Protein 2SAK (pdb70)

Secondary structure (DSSP, 8-state):
--SPPSS-EEEEEEEEE-TT--EEEEEEEEEEE--TT-EE-HHHHHHHHHHHHTTSTTTT-EEEEE-TT--EEEEEEETTTTEEEEEEE---SS-EEPP--TTT-SS-EEEEEEEEEEE--

Sequence (121 aa):
SYFEPTGPYLMVNVTGVDSKGNELLSPHYVEFPIKPGTTLTKEKIEYYVEWALDATAYKEFRVVELDPSAKIEVTYYDKNKKKEETKSFPITEKGFVVPDLSEHIKNPGFNLITKVVIEKK

Radius of gyration: 15.16 Å; Cα contacts (8 Å, |Δi|>4): 241; chains: 1; bounding box: 44×32×34 Å

Organism: Staphylococcus phage S phi-C (NCBI:txid10721)

B-factor: mean 19.94, std 10.47, range [5.24, 66.15]

CATH classification: 3.10.20.130

Solvent-accessible surface area: 7876 Å² total; per-residue (Å²): 148,201,155,138,37,128,22,26,37,0,16,0,33,0,21,0,6,36,105,176,52,79,104,64,26,70,82,42,120,29,68,13,115,15,139,38,48,34,54,2,30,89,136,94,2,46,133,42,0,71,135,0,2,75,80,18,90,48,121,124,36,95,22,67,96,21,56,134,87,13,89,0,75,0,63,16,113,9,113,142,125,142,137,129,46,71,83,53,32,62,33,53,151,184,16,23,93,3,42,76,18,70,128,67,54,160,22,2,13,0,46,0,114,13,111,0,28,2,76,160,170

GO terms:
  GO:0044542 symbiont-mediated activation of host plasminogen (P, EXP)
  GO:0141203 symbiont-mediated suppression of host complement activation by activation of host proteases (P, EXP)

Nearest PDB structures (foldseek):
  2sak-assembly1_A-2  TM=1.008E+00  e=4.283E-26  Staphylococcus aureus
  1c76-assembly1_A-2  TM=9.963E-01  e=3.284E-23  Staphylococcus aureus
  1c77-assembly1_A  TM=9.887E-01  e=1.317E-22  Staphylococcus aureus
  1bui-assembly1_C  TM=9.447E-01  e=4.853E-19  Staphylococcus phage 42D.m
  1ssn-assembly1_A  TM=6.979E-01  e=1.255E-16  Staphylococcus aureus

Foldseek 3Di:
DPDDDQAEWEWEFEFEAAPVRHTPRHGQTDIGDDDFFDFAALVNVLVVVLVSCCVDPCNQKDFPDWDQVWWWKWWFQAPVVRHIDMDTHHHHHRGDGHHDPVVGPGYIYTYTHTYIHIDHD

Structure (mmCIF, N/CA/C/O backbone):
data_2SAK
#
_entry.id   2SAK
#
_cell.length_a   60.600
_cell.length_b   43.730
_cell.length_c   54.270
_cell.angle_alpha   90.00
_cell.angle_beta   115.63
_cell.angle_gamma   90.00
#
_symmetry.space_group_name_H-M   'C 1 2 1'
#
loop_
_entity.id
_entity.type
_entity.pdbx_description
1 polymer STAPHYLOKINASE
2 non-polymer 2-AMINO-2-HYDROXYMETHYL-PROPANE-1,3-DIOL
3 water water
#
loop_
_atom_site.group_PDB
_atom_site.id
_atom_site.type_symbol
_atom_site.label_atom_id
_atom_site.label_alt_id
_atom_site.label_comp_id
_atom_site.label_asym_id
_atom_site.label_entity_id
_atom_site.label_seq_id
_atom_site.pdbx_PDB_ins_code
_atom_site.Cartn_x
_atom_site.Cartn_y
_atom_site.Cartn_z
_atom_site.occupancy
_atom_site.B_iso_or_equiv
_atom_site.auth_seq_id
_atom_site.auth_comp_id
_atom_site.auth_asym_id
_atom_site.auth_atom_id
_atom_site.pdbx_PDB_model_num
ATOM 1 N N . SER A 1 1 ? -13.723 -5.062 14.756 1.00 24.18 16 SER A N 1
ATOM 2 C CA . SER A 1 1 ? -14.948 -5.501 14.011 1.00 24.83 16 SER A CA 1
ATOM 3 C C . SER A 1 1 ? -14.568 -6.265 12.759 1.00 23.07 16 SER A C 1
ATOM 4 O O . SER A 1 1 ? -13.523 -6.017 12.153 1.00 27.50 16 SER A O 1
ATOM 7 N N . TYR A 1 2 ? -15.411 -7.221 12.398 1.00 19.58 17 TYR A N 1
ATOM 8 C CA . TYR A 1 2 ? -15.206 -8.030 11.208 1.00 15.01 17 TYR A CA 1
ATOM 9 C C . TYR A 1 2 ? -15.856 -7.317 10.018 1.00 12.45 17 TYR A C 1
ATOM 10 O O . TYR A 1 2 ? -15.448 -7.507 8.877 1.00 12.44 17 TYR A O 1
ATOM 19 N N . PHE A 1 3 ? -16.858 -6.487 10.282 1.00 11.96 18 PHE A N 1
ATOM 20 C CA . PHE A 1 3 ? -17.538 -5.804 9.192 1.00 14.08 18 PHE A CA 1
ATOM 21 C C . PHE A 1 3 ? -17.102 -4.360 9.016 1.00 19.22 18 PHE A C 1
ATOM 22 O O . PHE A 1 3 ? -16.397 -3.803 9.855 1.00 17.77 18 PHE A O 1
ATOM 30 N N . GLU A 1 4 ? -17.553 -3.766 7.913 1.00 20.68 19 GLU A N 1
ATOM 31 C CA . GLU A 1 4 ? -17.285 -2.371 7.584 1.00 24.46 19 GLU A CA 1
ATOM 32 C C . GLU A 1 4 ? -17.767 -1.528 8.777 1.00 23.30 19 GLU A C 1
ATOM 33 O O . GLU A 1 4 ? -18.856 -1.774 9.319 1.00 22.79 19 GLU A O 1
ATOM 39 N N . PRO A 1 5 ? -16.939 -0.567 9.243 1.00 24.69 20 PRO A N 1
ATOM 40 C CA . PRO A 1 5 ? -17.328 0.285 10.379 1.00 23.84 20 PRO A CA 1
ATOM 41 C C . PRO A 1 5 ? -18.611 1.078 10.084 1.00 22.61 20 PRO A C 1
ATOM 42 O O . PRO A 1 5 ? -18.876 1.484 8.941 1.00 21.05 20 PRO A O 1
ATOM 46 N N . THR A 1 6 ? -19.430 1.259 11.112 1.00 22.89 21 THR A N 1
ATOM 47 C CA . THR A 1 6 ? -20.700 1.954 10.933 1.00 24.48 21 THR A CA 1
ATOM 48 C C . THR A 1 6 ? -20.679 3.467 11.106 1.00 23.02 21 THR A C 1
ATOM 49 O O . THR A 1 6 ? -21.661 4.133 10.762 1.00 24.37 21 THR A O 1
ATOM 53 N N . GLY A 1 7 ? -19.577 4.007 11.622 1.00 18.44 22 GLY A N 1
ATOM 54 C CA . GLY A 1 7 ? -19.493 5.444 11.826 1.00 15.12 22 GLY A CA 1
ATOM 55 C C . GLY A 1 7 ? -18.144 5.993 11.424 1.00 14.02 22 GLY A C 1
ATOM 56 O O . GLY A 1 7 ? -17.326 5.257 10.871 1.00 14.08 22 GLY A O 1
ATOM 57 N N . PRO A 1 8 ? -17.881 7.288 11.664 1.00 12.85 23 PRO A N 1
ATOM 58 C CA . PRO A 1 8 ? -16.591 7.891 11.305 1.00 9.68 23 PRO A CA 1
ATOM 59 C C . PRO A 1 8 ? -15.472 7.176 12.075 1.00 11.36 23 PRO A C 1
ATOM 60 O O . PRO A 1 8 ? -15.689 6.701 13.192 1.00 11.27 23 PRO A O 1
ATOM 64 N N . TYR A 1 9 ? -14.293 7.098 11.470 1.00 9.67 24 TYR A N 1
ATOM 65 C CA . TYR A 1 9 ? -13.156 6.459 12.114 1.00 11.36 24 TYR A CA 1
ATOM 66 C C . TYR A 1 9 ? -11.859 7.091 11.656 1.00 11.43 24 TYR A C 1
ATOM 67 O O . TYR A 1 9 ? -11.780 7.708 10.581 1.00 11.19 24 TYR A O 1
ATOM 76 N N . LEU A 1 10 ? -10.859 6.9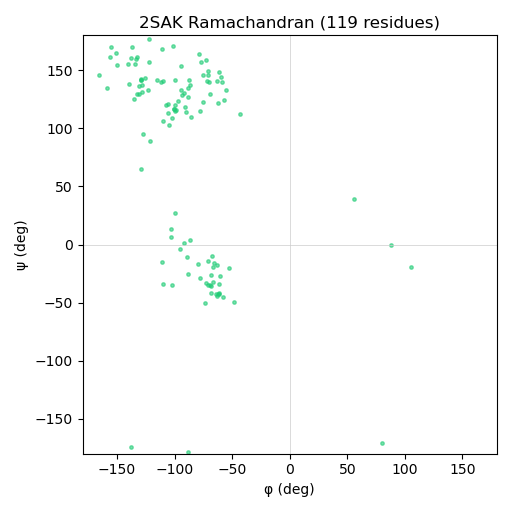89 12.519 1.00 12.14 25 LEU A N 1
ATOM 77 C CA . LEU A 1 10 ? -9.534 7.487 12.219 1.00 12.65 25 LEU A CA 1
ATOM 78 C C . LEU A 1 10 ? -8.759 6.265 11.723 1.00 13.26 25 LEU A C 1
ATOM 79 O O . LEU A 1 10 ? -8.715 5.226 12.388 1.00 14.50 25 LEU A O 1
ATOM 84 N N . MET A 1 11 ? -8.216 6.372 10.522 1.00 12.42 26 MET A N 1
ATOM 85 C CA . MET A 1 11 ? -7.457 5.292 9.919 1.00 15.64 26 MET A CA 1
ATOM 86 C C . MET A 1 11 ? -5.987 5.705 9.998 1.00 15.14 26 MET A C 1
ATOM 87 O O . MET A 1 11 ? -5.575 6.689 9.379 1.00 16.29 26 MET A O 1
ATOM 92 N N . VAL A 1 12 ? -5.212 4.972 10.800 1.00 14.71 27 VAL A N 1
ATOM 93 C CA . VAL A 1 12 ? -3.792 5.263 10.989 1.00 13.73 27 VAL A CA 1
ATOM 94 C C . VAL A 1 12 ? -2.957 4.307 10.140 1.00 14.28 27 VAL A C 1
ATOM 95 O O . VAL A 1 12 ? -3.011 3.103 10.336 1.00 14.10 27 VAL A O 1
ATOM 99 N N . ASN A 1 13 ? -2.226 4.860 9.175 1.00 13.63 28 ASN A N 1
ATOM 100 C CA . ASN A 1 13 ? -1.359 4.092 8.268 1.00 18.31 28 ASN A CA 1
ATOM 101 C C . ASN A 1 13 ? 0.049 4.662 8.461 1.00 16.21 28 ASN A C 1
ATOM 102 O O . ASN A 1 13 ? 0.460 5.583 7.754 1.00 14.86 28 ASN A O 1
ATOM 107 N N . VAL A 1 14 ? 0.785 4.092 9.411 1.00 15.02 29 VAL A N 1
ATOM 108 C CA . VAL A 1 14 ? 2.111 4.593 9.741 1.00 13.87 29 VAL A CA 1
ATOM 109 C C . VAL A 1 14 ? 3.321 3.726 9.364 1.00 12.97 29 VAL A C 1
ATOM 110 O O . VAL A 1 14 ? 3.295 2.509 9.489 1.00 13.38 29 VAL A O 1
ATOM 114 N N . THR A 1 15 ? 4.378 4.388 8.907 1.00 11.26 30 THR A N 1
ATOM 115 C CA . THR A 1 15 ? 5.640 3.737 8.577 1.00 10.69 30 THR A CA 1
ATOM 116 C C . THR A 1 15 ? 6.603 4.154 9.685 1.00 11.90 30 THR A C 1
ATOM 117 O O . THR A 1 15 ? 6.810 5.342 9.902 1.00 13.61 30 THR A O 1
ATOM 121 N N . GLY A 1 16 ? 7.143 3.191 10.422 1.00 12.48 31 GLY A N 1
ATOM 122 C CA . GLY A 1 16 ? 8.069 3.524 11.488 1.00 10.57 31 GLY A CA 1
ATOM 123 C C . GLY A 1 16 ? 9.505 3.460 10.999 1.00 11.99 31 GLY A C 1
ATOM 124 O O . GLY A 1 16 ? 9.900 2.506 10.320 1.00 11.73 31 GLY A O 1
ATOM 125 N N . VAL A 1 17 ? 10.288 4.487 11.309 1.00 9.49 32 VAL A N 1
ATOM 126 C CA . VAL A 1 17 ? 11.685 4.518 10.901 1.00 10.15 32 VAL A CA 1
ATOM 127 C C . VAL A 1 17 ? 12.535 4.930 12.100 1.00 9.65 32 VAL A C 1
ATOM 128 O O . VAL A 1 17 ? 12.016 5.489 13.066 1.00 10.50 32 VAL A O 1
ATOM 132 N N . ASP A 1 18 ? 13.826 4.616 12.054 1.00 9.56 33 ASP A N 1
ATOM 133 C CA . ASP A 1 18 ? 14.728 5.027 13.123 1.00 9.86 33 ASP A CA 1
ATOM 134 C C . ASP A 1 18 ? 15.262 6.433 12.767 1.00 14.42 33 ASP A C 1
ATOM 135 O O . ASP A 1 18 ? 14.904 6.985 11.718 1.00 14.39 33 ASP A O 1
ATOM 140 N N . SER A 1 19 ? 16.138 7.000 13.597 1.00 15.34 34 SER A N 1
ATOM 141 C CA . SER A 1 19 ? 16.655 8.344 13.351 1.00 18.18 34 SER A CA 1
ATOM 142 C C . SER A 1 19 ? 17.557 8.513 12.134 1.00 19.16 34 SER A C 1
ATOM 143 O O . SER A 1 19 ? 17.911 9.638 11.778 1.00 21.10 34 SER A O 1
ATOM 146 N N . LYS A 1 20 ? 17.954 7.399 11.521 1.00 20.93 35 LYS A N 1
ATOM 147 C CA . LYS A 1 20 ? 18.780 7.420 10.312 1.00 22.12 35 LYS A CA 1
ATOM 148 C C . LYS A 1 20 ? 17.936 7.118 9.058 1.00 22.20 35 LYS A C 1
ATOM 149 O O . LYS A 1 20 ? 18.474 6.926 7.970 1.00 23.55 35 LYS A O 1
ATOM 155 N N . GLY A 1 21 ? 16.618 7.017 9.230 1.00 19.48 36 GLY A N 1
ATOM 156 C CA . GLY A 1 21 ? 15.735 6.764 8.100 1.00 18.16 36 GLY A CA 1
ATOM 157 C C . GLY A 1 21 ? 15.464 5.324 7.705 1.00 18.43 36 GLY A C 1
ATOM 158 O O . GLY A 1 21 ? 14.756 5.089 6.724 1.00 18.72 36 GLY A O 1
ATOM 159 N N . ASN A 1 22 ? 16.063 4.365 8.409 1.00 17.75 37 ASN A N 1
ATOM 160 C CA . ASN A 1 22 ? 15.842 2.946 8.114 1.00 16.76 37 ASN A CA 1
ATOM 161 C C . ASN A 1 22 ? 14.408 2.554 8.490 1.00 15.80 37 ASN A C 1
ATOM 162 O O . ASN A 1 22 ? 13.948 2.839 9.594 1.00 11.70 37 ASN A O 1
ATOM 167 N N . GLU A 1 23 ? 13.706 1.905 7.564 1.00 14.50 38 GLU A N 1
ATOM 168 C CA . GLU A 1 23 ? 12.346 1.481 7.810 1.00 13.75 38 GLU A CA 1
ATOM 169 C C . GLU A 1 23 ? 12.365 0.270 8.730 1.00 13.57 38 GLU A C 1
ATOM 170 O O . GLU A 1 23 ? 12.995 -0.739 8.422 1.00 18.43 38 GLU A O 1
ATOM 176 N N . LEU A 1 24 ? 11.690 0.385 9.868 1.00 10.28 39 LEU A N 1
ATOM 177 C CA . LEU A 1 24 ? 11.617 -0.689 10.853 1.00 10.10 39 LEU A CA 1
ATOM 178 C C . LEU A 1 24 ? 10.282 -1.401 10.756 1.00 10.85 39 LEU A C 1
ATOM 179 O O . LEU A 1 24 ? 10.182 -2.610 10.933 1.00 8.52 39 LEU A O 1
ATOM 184 N N . LEU A 1 25 ? 9.254 -0.621 10.452 1.00 12.00 40 LEU A N 1
ATOM 185 C CA . LEU A 1 25 ? 7.895 -1.121 10.392 1.00 14.09 40 LEU A CA 1
ATOM 186 C C . LEU A 1 25 ? 7.160 -0.614 9.149 1.00 14.31 40 LEU A C 1
ATOM 187 O O . LEU A 1 25 ? 7.069 0.595 8.922 1.00 13.54 40 LEU A O 1
ATOM 192 N N . SER A 1 26 ? 6.628 -1.544 8.366 1.00 16.89 41 SER A N 1
ATOM 193 C CA . SER A 1 26 ? 5.888 -1.212 7.143 1.00 21.74 41 SER A CA 1
ATOM 194 C C . SER A 1 26 ? 4.538 -0.618 7.476 1.00 21.82 41 SER A C 1
ATOM 195 O O . SER A 1 26 ? 4.002 -0.875 8.565 1.00 18.82 41 SER A O 1
ATOM 198 N N . PRO A 1 27 ? 3.940 0.130 6.513 1.00 24.08 42 PRO A N 1
ATOM 199 C CA . PRO A 1 27 ? 2.636 0.752 6.704 1.00 25.11 42 PRO A CA 1
ATOM 200 C C . PRO A 1 27 ? 1.718 -0.242 7.369 1.00 27.07 42 PRO A C 1
ATOM 201 O O . PRO A 1 27 ? 1.458 -1.347 6.866 1.00 27.89 42 PRO A O 1
ATOM 205 N N . HIS A 1 28 ? 1.396 0.107 8.599 1.00 28.99 43 HIS A N 1
ATOM 206 C CA . HIS A 1 28 ? 0.551 -0.684 9.451 1.00 33.57 43 HIS A CA 1
ATOM 207 C C . HIS A 1 28 ? -0.830 -0.003 9.552 1.00 34.86 43 HIS A C 1
ATOM 208 O O . HIS A 1 28 ? -0.926 1.143 10.028 1.00 36.06 43 HIS A O 1
ATOM 215 N N . TYR A 1 29 ? -1.872 -0.737 9.137 1.00 32.64 44 TYR A N 1
ATOM 216 C CA . TYR A 1 29 ? -3.270 -0.282 9.113 1.00 32.61 44 TYR A CA 1
ATOM 217 C C . TYR A 1 29 ? -4.107 -0.570 10.368 1.00 29.83 44 TYR A C 1
ATOM 218 O O . TYR A 1 29 ? -4.416 -1.730 10.664 1.00 28.57 44 TYR A O 1
ATOM 227 N N . VAL A 1 30 ? -4.583 0.498 11.014 1.00 24.56 45 VAL A N 1
ATOM 228 C CA . VAL A 1 30 ? -5.401 0.397 12.225 1.00 20.63 45 VAL A CA 1
ATOM 229 C C . VAL A 1 30 ? -6.543 1.429 12.199 1.00 19.35 45 VAL A C 1
ATOM 230 O O . VAL A 1 30 ? -6.344 2.584 11.821 1.00 17.49 45 VAL A O 1
ATOM 234 N N . GLU A 1 31 ? -7.731 1.006 12.613 1.00 16.98 46 GLU A N 1
ATOM 235 C CA . GLU A 1 31 ? -8.892 1.887 12.660 1.00 15.67 46 GLU A CA 1
ATOM 236 C C . GLU A 1 31 ? -9.323 2.175 14.077 1.00 14.56 46 GLU A C 1
ATOM 237 O O . GLU A 1 31 ? -9.360 1.274 14.921 1.00 16.29 46 GLU A O 1
ATOM 243 N N . PHE A 1 32 ? -9.701 3.425 14.332 1.00 13.09 47 PHE A N 1
ATOM 244 C CA . PHE A 1 32 ? -10.180 3.827 15.656 1.00 11.47 47 PHE A CA 1
ATOM 245 C C . PHE A 1 32 ? -11.459 4.625 15.442 1.00 13.91 47 PHE A C 1
ATOM 246 O O . PHE A 1 32 ? -11.489 5.558 14.638 1.00 13.24 47 PHE A O 1
ATOM 254 N N . PRO A 1 33 ? -12.531 4.279 16.148 1.00 12.99 48 PRO A N 1
ATOM 255 C CA . PRO A 1 33 ? -13.764 5.055 15.944 1.00 14.00 48 PRO A CA 1
ATOM 256 C C . PRO A 1 33 ? -13.659 6.458 16.548 1.00 14.90 48 PRO A C 1
ATOM 257 O O . PRO A 1 33 ? -13.020 6.659 17.582 1.00 17.09 48 PRO A O 1
ATOM 261 N N . ILE A 1 34 ? -14.192 7.449 15.848 1.00 12.01 49 ILE A N 1
ATOM 262 C CA . ILE A 1 34 ? -14.182 8.809 16.369 1.00 12.51 49 ILE A CA 1
ATOM 263 C C . ILE A 1 34 ? -15.578 9.388 16.198 1.00 14.42 49 ILE A C 1
ATOM 264 O O . ILE A 1 34 ? -16.399 8.857 15.452 1.00 13.41 49 ILE A O 1
ATOM 269 N N . LYS A 1 35 ? -15.872 10.445 16.930 1.00 14.68 50 LYS A N 1
ATOM 270 C CA . LYS A 1 35 ? -17.187 11.025 16.825 1.00 16.61 50 LYS A CA 1
ATOM 271 C C . LYS A 1 35 ? -17.097 12.503 16.492 1.00 14.63 50 LYS A C 1
ATOM 272 O O . LYS A 1 35 ? -16.139 13.181 16.869 1.00 13.05 50 LYS A O 1
ATOM 278 N N . PRO A 1 36 ? -18.042 12.991 15.668 1.00 14.78 51 PRO A N 1
ATOM 279 C CA . PRO A 1 36 ? -18.059 14.404 15.286 1.00 11.77 51 PRO A CA 1
ATOM 280 C C . PRO A 1 36 ? -18.172 15.176 16.575 1.00 10.41 51 PRO A C 1
ATOM 281 O O . PRO A 1 36 ? -18.853 14.726 17.497 1.00 10.03 51 PRO A O 1
ATOM 285 N N . GLY A 1 37 ? -17.449 16.290 16.676 1.00 10.01 52 GLY A N 1
ATOM 286 C CA . GLY A 1 37 ? -17.518 17.083 17.892 1.00 12.66 52 GLY A CA 1
ATOM 287 C C . GLY A 1 37 ? -16.283 16.943 18.756 1.00 13.70 52 GLY A C 1
ATOM 288 O O . GLY A 1 37 ? -16.036 17.772 19.634 1.00 14.20 52 GLY A O 1
ATOM 289 N N . THR A 1 38 ? -15.527 15.874 18.533 1.00 13.58 53 THR A N 1
ATOM 290 C CA . THR A 1 38 ? -14.290 15.643 19.272 1.00 14.42 53 THR A CA 1
ATOM 291 C C . THR A 1 38 ? -13.226 16.582 18.715 1.00 13.96 53 THR A C 1
ATOM 292 O O . THR A 1 38 ? -13.215 16.874 17.518 1.00 12.99 53 THR A O 1
ATOM 296 N N . THR A 1 39 ? -12.335 17.0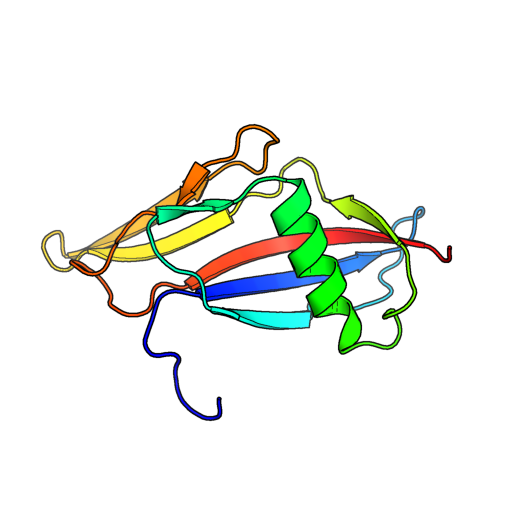55 19.580 1.00 11.71 54 THR A N 1
ATOM 297 C CA . THR A 1 39 ? -11.237 17.903 19.136 1.00 11.44 54 THR A CA 1
ATOM 298 C C . THR A 1 39 ? -10.023 17.001 19.025 1.00 11.51 54 THR A C 1
ATOM 299 O O . THR A 1 39 ? -9.686 16.315 19.987 1.00 12.73 54 THR A O 1
ATOM 303 N N . LEU A 1 40 ? -9.454 16.893 17.830 1.00 10.01 55 LEU A N 1
ATOM 304 C CA . LEU A 1 40 ? -8.245 16.087 17.663 1.00 12.33 55 LEU A CA 1
ATOM 305 C C . LEU A 1 40 ? -7.041 17.020 17.663 1.00 11.42 55 LEU A C 1
ATOM 306 O O . LEU A 1 40 ? -6.938 17.885 16.808 1.00 10.99 55 LEU A O 1
ATOM 311 N N . THR A 1 41 ? -6.170 16.876 18.665 1.00 11.69 56 THR A N 1
ATOM 312 C CA . THR A 1 41 ? -4.959 17.700 18.774 1.00 9.96 56 THR A CA 1
ATOM 313 C C . THR A 1 41 ? -3.726 16.823 18.528 1.00 10.69 56 THR A C 1
ATOM 314 O O . THR A 1 41 ? -3.823 15.596 18.548 1.00 9.16 56 THR A O 1
ATOM 318 N N . LYS A 1 42 ? -2.571 17.465 18.353 1.00 8.61 57 LYS A N 1
ATOM 319 C CA . LYS A 1 42 ? -1.286 16.799 18.125 1.00 9.82 57 LYS A CA 1
ATOM 320 C C . LYS A 1 42 ? -1.012 15.665 19.138 1.00 11.39 57 LYS A C 1
ATOM 321 O O . LYS A 1 42 ? -0.663 14.554 18.745 1.00 12.87 57 LYS A O 1
ATOM 327 N N . GLU A 1 43 ? -1.179 15.942 20.432 1.00 12.76 58 GLU A N 1
ATOM 328 C CA . GLU A 1 43 ? -0.966 14.936 21.482 1.00 12.88 58 GLU A CA 1
ATOM 329 C C . GLU A 1 43 ? -1.938 13.752 21.361 1.00 11.52 58 GLU A C 1
ATOM 330 O O . GLU A 1 43 ? -1.530 12.607 21.523 1.00 9.88 58 GLU A O 1
ATOM 336 N N . LYS A 1 44 ? -3.215 14.018 21.083 1.00 10.95 59 LYS A N 1
ATOM 337 C CA . LYS A 1 44 ? -4.190 12.933 20.904 1.00 10.84 59 LYS A CA 1
ATOM 338 C C . LYS A 1 44 ? -3.757 12.058 19.719 1.00 10.07 59 LYS A C 1
ATOM 339 O O . LYS A 1 44 ? -3.848 10.838 19.777 1.00 9.49 59 LYS A O 1
ATOM 345 N N . ILE A 1 45 ? -3.312 12.693 18.634 1.00 10.70 60 ILE A N 1
ATOM 346 C CA . ILE A 1 45 ? -2.863 11.965 17.451 1.00 12.57 60 ILE A CA 1
ATOM 347 C C . ILE A 1 45 ? -1.640 11.096 17.778 1.00 13.01 60 ILE A C 1
ATOM 348 O O . ILE A 1 45 ? -1.588 9.930 17.406 1.00 12.30 60 ILE A O 1
ATOM 353 N N . GLU A 1 46 ? -0.679 11.649 18.511 1.00 13.30 61 GLU A N 1
ATOM 354 C CA . GLU A 1 46 ? 0.506 10.883 18.899 1.00 13.96 61 GLU A CA 1
ATOM 355 C C . GLU A 1 46 ? 0.097 9.689 19.753 1.00 12.79 61 GLU A C 1
ATOM 356 O O . GLU A 1 46 ? 0.692 8.611 19.682 1.00 13.55 61 GLU A O 1
ATOM 362 N N . TYR A 1 47 ? -0.945 9.874 20.543 1.00 10.92 62 TYR A N 1
ATOM 363 C CA . TYR A 1 47 ? -1.444 8.812 21.382 1.00 14.26 62 TYR A CA 1
ATOM 364 C C . TYR A 1 47 ? -2.073 7.720 20.498 1.00 14.64 62 TYR A C 1
ATOM 365 O O . TYR A 1 47 ? -1.994 6.535 20.808 1.00 12.30 62 TYR A O 1
ATOM 374 N N . TYR A 1 48 ? -2.709 8.111 19.397 1.00 12.11 63 TYR A N 1
ATOM 375 C CA . TYR A 1 48 ? -3.296 7.120 18.510 1.00 10.42 63 TYR A CA 1
ATOM 376 C C . TYR A 1 48 ? -2.188 6.365 17.783 1.00 9.57 63 TYR A C 1
ATOM 377 O O . TYR A 1 48 ? -2.336 5.175 17.494 1.00 8.77 63 TYR A O 1
ATOM 386 N N . VAL A 1 49 ? -1.084 7.029 17.451 1.00 10.43 64 VAL A N 1
ATOM 387 C CA . VAL A 1 49 ? -0.040 6.276 16.779 1.00 12.96 64 VAL A CA 1
ATOM 388 C C . VAL A 1 49 ? 0.668 5.319 17.741 1.00 12.90 64 VAL A C 1
ATOM 389 O O . VAL A 1 49 ? 1.039 4.230 17.335 1.00 11.34 64 VAL A O 1
ATOM 393 N N . GLU A 1 50 ? 0.798 5.684 19.020 1.00 12.41 65 GLU A N 1
ATOM 394 C CA . GLU A 1 50 ? 1.392 4.767 20.003 1.00 12.64 65 GLU A CA 1
ATOM 395 C C . GLU A 1 50 ? 0.495 3.533 20.150 1.00 12.44 65 GLU A C 1
ATOM 396 O O . GLU A 1 50 ? 0.975 2.405 20.240 1.00 12.26 65 GLU A O 1
ATOM 402 N N . TRP A 1 51 ? -0.811 3.778 20.200 1.00 10.22 66 TRP A N 1
ATOM 403 C CA . TRP A 1 51 ? -1.852 2.749 20.319 1.00 14.18 66 TRP A CA 1
ATOM 404 C C . TRP A 1 51 ? -1.691 1.805 19.121 1.00 11.82 66 TRP A C 1
ATOM 405 O O . TRP A 1 51 ? -1.735 0.585 19.263 1.00 13.15 66 TRP A O 1
ATOM 416 N N . ALA A 1 52 ? -1.511 2.383 17.940 1.00 9.16 67 ALA A N 1
ATOM 417 C CA . ALA A 1 52 ? -1.350 1.609 16.718 1.00 11.36 67 ALA A CA 1
ATOM 418 C C . ALA A 1 52 ? -0.120 0.711 16.786 1.00 11.82 67 ALA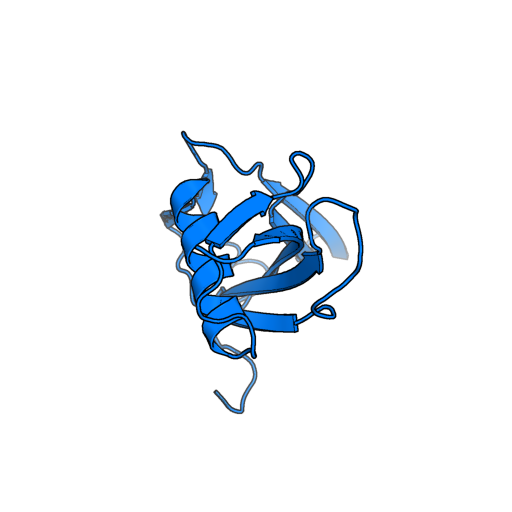 A C 1
ATOM 419 O O . ALA A 1 52 ? -0.180 -0.448 16.402 1.00 14.09 67 ALA A O 1
ATOM 421 N N . LEU A 1 53 ? 0.977 1.233 17.324 1.00 10.51 68 LEU A N 1
ATOM 422 C CA . LEU A 1 53 ? 2.230 0.473 17.421 1.00 10.45 68 LEU A CA 1
ATOM 423 C C . LEU A 1 53 ? 2.185 -0.650 18.440 1.00 10.95 68 LEU A C 1
ATOM 424 O O . LEU A 1 53 ? 3.062 -1.498 18.452 1.00 11.39 68 LEU A O 1
ATOM 429 N N . ASP A 1 54 ? 1.178 -0.637 19.310 1.00 11.49 69 ASP A N 1
ATOM 430 C CA . ASP A 1 54 ? 1.007 -1.676 20.312 1.00 12.57 69 ASP A CA 1
ATOM 431 C C . ASP A 1 54 ? 0.677 -3.016 19.693 1.00 13.74 69 ASP A C 1
ATOM 432 O O . ASP A 1 54 ? 0.826 -4.050 20.335 1.00 17.72 69 ASP A O 1
ATOM 437 N N . ALA A 1 55 ? 0.212 -2.997 18.449 1.00 15.05 70 ALA A N 1
ATOM 438 C CA . ALA A 1 55 ? -0.104 -4.230 17.740 1.00 15.43 70 ALA A CA 1
ATOM 439 C C . ALA A 1 55 ? 1.155 -4.767 17.040 1.00 15.54 70 ALA A C 1
ATOM 440 O O . ALA A 1 55 ? 1.086 -5.774 16.338 1.00 17.29 70 ALA A O 1
ATOM 442 N N . THR A 1 56 ? 2.298 -4.104 17.255 1.00 13.11 71 THR A N 1
ATOM 443 C CA . THR A 1 56 ? 3.557 -4.474 16.610 1.00 10.46 71 THR A CA 1
ATOM 444 C C . THR A 1 56 ? 4.688 -4.795 17.581 1.00 12.41 71 THR A C 1
ATOM 445 O O . THR A 1 56 ? 4.565 -4.607 18.801 1.00 10.94 71 THR A O 1
ATOM 449 N N . ALA A 1 57 ? 5.817 -5.201 17.007 1.00 11.74 72 ALA A N 1
ATOM 450 C CA . ALA A 1 57 ? 7.012 -5.533 17.770 1.00 14.54 72 ALA A CA 1
ATOM 451 C C . ALA A 1 57 ? 7.576 -4.291 18.451 1.00 14.66 72 ALA A C 1
ATOM 452 O O . ALA A 1 57 ? 8.361 -4.397 19.391 1.00 13.34 72 ALA A O 1
ATOM 454 N N . TYR A 1 58 ? 7.120 -3.123 17.998 1.00 11.30 73 TYR A N 1
ATOM 455 C CA . TYR A 1 58 ? 7.600 -1.831 18.498 1.00 10.23 73 TYR A CA 1
ATOM 456 C C . TYR A 1 58 ? 6.695 -1.169 19.511 1.00 9.68 73 TYR A C 1
ATOM 457 O O . TYR A 1 58 ? 6.736 0.056 19.702 1.00 10.51 73 TYR A O 1
ATOM 466 N N . LYS A 1 59 ? 5.941 -2.003 20.212 1.00 9.22 74 LYS A N 1
ATOM 467 C CA . LYS A 1 59 ? 5.008 -1.547 21.215 1.00 9.75 74 LYS A CA 1
ATOM 468 C C . LYS A 1 59 ? 5.642 -0.779 22.361 1.00 9.92 74 LYS A C 1
ATOM 469 O O . LYS A 1 59 ? 4.993 0.056 22.910 1.00 8.60 74 LYS A O 1
ATOM 475 N N . GLU A 1 60 ? 6.908 -1.006 22.707 1.00 5.97 75 GLU A N 1
ATOM 476 C CA . GLU A 1 60 ? 7.507 -0.247 23.818 1.00 8.63 75 GLU A CA 1
ATOM 477 C C . GLU A 1 60 ? 8.298 0.988 23.400 1.00 9.47 75 GLU A C 1
ATOM 478 O O . GLU A 1 60 ? 8.766 1.761 24.247 1.00 10.92 75 GLU A O 1
ATOM 484 N N . PHE A 1 61 ? 8.419 1.194 22.096 1.00 10.71 76 PHE A N 1
ATOM 485 C CA . PHE A 1 61 ? 9.176 2.311 21.571 1.00 9.59 76 PHE A CA 1
ATOM 486 C C . PHE A 1 61 ? 8.509 3.659 21.782 1.00 11.83 76 PHE A C 1
ATOM 487 O O . PHE A 1 61 ? 7.290 3.767 21.820 1.00 14.33 76 PHE A O 1
ATOM 495 N N . ARG A 1 62 ? 9.343 4.679 21.922 1.00 12.70 77 ARG A N 1
ATOM 496 C CA . ARG A 1 62 ? 8.909 6.057 22.119 1.00 16.52 77 ARG A CA 1
ATOM 497 C C . ARG A 1 62 ? 8.689 6.659 20.735 1.00 13.49 77 ARG A C 1
ATOM 498 O O . ARG A 1 62 ? 9.459 6.366 19.830 1.00 12.75 77 ARG A O 1
ATOM 506 N N . VAL A 1 63 ? 7.610 7.416 20.530 1.00 14.00 78 VAL A N 1
ATOM 507 C CA . VAL A 1 63 ? 7.469 8.061 19.226 1.00 16.47 78 VAL A CA 1
ATOM 508 C C . VAL A 1 63 ? 8.159 9.413 19.369 1.00 15.19 78 VAL A C 1
ATOM 509 O O . VAL A 1 63 ? 7.787 10.245 20.205 1.00 15.46 78 VAL A O 1
ATOM 513 N N . VAL A 1 64 ? 9.249 9.557 18.629 1.00 13.62 79 VAL A N 1
ATOM 514 C CA . VAL A 1 64 ? 10.079 10.754 18.662 1.00 15.32 79 VAL A CA 1
ATOM 515 C C . VAL A 1 64 ? 9.439 11.939 17.959 1.00 16.06 79 VAL A C 1
ATOM 516 O O . VAL A 1 64 ? 9.339 13.019 18.539 1.00 14.63 79 VAL A O 1
ATOM 520 N N . GLU A 1 65 ? 8.973 11.727 16.727 1.00 15.78 80 GLU A N 1
ATOM 521 C CA . GLU A 1 65 ? 8.349 12.799 15.966 1.00 15.27 80 GLU A CA 1
ATOM 522 C C . GLU A 1 65 ? 7.600 12.284 14.761 1.00 15.81 80 GLU A C 1
ATOM 523 O O . GLU A 1 65 ? 7.961 11.268 14.177 1.00 13.08 80 GLU A O 1
ATOM 529 N N . LEU A 1 66 ? 6.505 12.961 14.445 1.00 17.19 81 LEU A N 1
ATOM 530 C CA . LEU A 1 66 ? 5.711 12.649 13.272 1.00 16.35 81 LEU A CA 1
ATOM 531 C C . LEU A 1 66 ? 6.220 13.582 12.195 1.00 14.56 81 LEU A C 1
ATOM 532 O O . LEU A 1 66 ? 6.751 14.654 12.500 1.00 14.16 81 LEU A O 1
ATOM 537 N N . ASP A 1 67 ? 6.080 13.167 10.943 1.00 13.09 82 ASP A N 1
ATOM 538 C CA . ASP A 1 67 ? 6.488 13.987 9.815 1.00 14.15 82 ASP A CA 1
ATOM 539 C C . ASP A 1 67 ? 5.690 15.282 10.002 1.00 14.70 82 ASP A C 1
ATOM 540 O O . ASP A 1 67 ? 4.468 15.248 10.108 1.00 14.40 82 ASP A O 1
ATOM 545 N N . PRO A 1 68 ? 6.370 16.440 10.061 1.00 16.92 83 PRO A N 1
ATOM 546 C CA . PRO A 1 68 ? 5.666 17.713 10.257 1.00 17.61 83 PRO A CA 1
ATOM 547 C C . PRO A 1 68 ? 4.693 18.128 9.150 1.00 17.81 83 PRO A C 1
ATOM 548 O O . PRO A 1 68 ? 3.817 18.968 9.380 1.00 21.07 83 PRO A O 1
ATOM 552 N N . SER A 1 69 ? 4.823 17.534 7.969 1.00 17.34 84 SER A N 1
ATOM 553 C CA . SER A 1 69 ? 3.922 17.851 6.864 1.00 18.23 84 SER A CA 1
ATOM 554 C C . SER A 1 69 ? 2.708 16.911 6.824 1.00 16.43 84 SER A C 1
ATOM 555 O O . SER A 1 69 ? 1.846 17.043 5.956 1.00 17.25 84 SER A O 1
ATOM 558 N N . ALA A 1 70 ? 2.630 15.988 7.782 1.00 12.83 85 ALA A N 1
ATOM 559 C CA . ALA A 1 70 ? 1.509 15.046 7.866 1.00 12.52 85 ALA A CA 1
ATOM 560 C C . ALA A 1 70 ? 0.198 15.803 8.118 1.00 12.20 85 ALA A C 1
ATOM 561 O O . ALA A 1 70 ? 0.186 16.782 8.862 1.00 11.15 85 ALA A O 1
ATOM 563 N N . LYS A 1 71 ? -0.894 15.374 7.483 1.00 10.73 86 LYS A N 1
ATOM 564 C CA . LYS A 1 71 ? -2.206 16.013 7.700 1.00 11.00 86 LYS A CA 1
ATOM 565 C C . LYS A 1 71 ? -3.236 14.917 7.809 1.00 8.76 86 LYS A C 1
ATOM 566 O O . LYS A 1 71 ? -2.948 13.774 7.490 1.00 11.28 86 LYS A O 1
ATOM 572 N N . ILE A 1 72 ? -4.384 15.229 8.392 1.00 8.51 87 ILE A N 1
ATOM 573 C CA . ILE A 1 72 ? -5.481 14.258 8.485 1.00 11.40 87 ILE A CA 1
ATOM 574 C C . ILE A 1 72 ? -6.323 14.569 7.242 1.00 13.69 87 ILE A C 1
ATOM 575 O O . ILE A 1 72 ? -6.658 15.716 6.998 1.00 16.08 87 ILE A O 1
ATOM 580 N N . GLU A 1 73 ? -6.637 13.566 6.437 1.00 13.66 88 GLU A N 1
ATOM 581 C CA . GLU A 1 73 ? -7.416 13.824 5.246 1.00 12.28 88 GLU A CA 1
ATOM 582 C C . GLU A 1 73 ? -8.612 12.912 5.107 1.00 12.2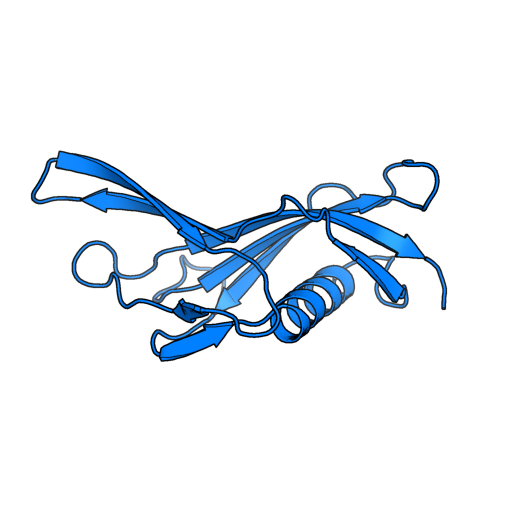2 88 GLU A C 1
ATOM 583 O O . GLU A 1 73 ? -8.540 11.729 5.425 1.00 11.38 88 GLU A O 1
ATOM 589 N N . VAL A 1 74 ? -9.718 13.469 4.620 1.00 9.99 89 VAL A N 1
ATOM 590 C CA . VAL A 1 74 ? -10.924 12.677 4.404 1.00 9.80 89 VAL A CA 1
ATOM 591 C C . VAL A 1 74 ? -11.403 12.902 2.971 1.00 9.72 89 VAL A C 1
ATOM 592 O O . VAL A 1 74 ? -11.420 14.021 2.476 1.00 9.85 89 VAL A O 1
ATOM 596 N N . THR A 1 75 ? -11.688 11.810 2.277 1.00 11.82 90 THR A N 1
ATOM 597 C CA . THR A 1 75 ? -12.128 11.877 0.880 1.00 13.71 90 THR A CA 1
ATOM 598 C C . THR A 1 75 ? -13.468 11.186 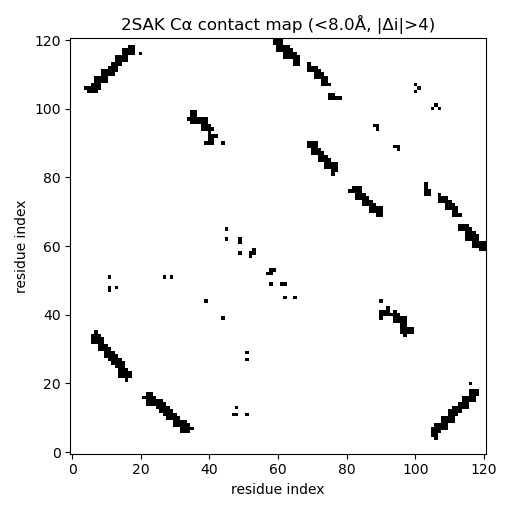0.777 1.00 14.09 90 THR A C 1
ATOM 599 O O . THR A 1 75 ? -13.668 10.121 1.365 1.00 14.01 90 THR A O 1
ATOM 603 N N . TYR A 1 76 ? -14.412 11.833 0.104 1.00 14.99 91 TYR A N 1
ATOM 604 C CA . TYR A 1 76 ? -15.743 11.258 -0.079 1.00 16.93 91 TYR A CA 1
ATOM 605 C C . TYR A 1 76 ? -16.345 11.761 -1.381 1.00 18.73 91 TYR A C 1
ATOM 606 O O . TYR A 1 76 ? -15.847 12.710 -1.979 1.00 16.52 91 TYR A O 1
ATOM 615 N N . TYR A 1 77 ? -17.403 11.091 -1.823 1.00 22.51 92 TYR A N 1
ATOM 616 C CA . TYR A 1 77 ? -18.102 11.469 -3.044 1.00 25.10 92 TYR A CA 1
ATOM 617 C C . TYR A 1 77 ? -19.351 12.253 -2.653 1.00 25.56 92 TYR A C 1
ATOM 618 O O . TYR A 1 77 ? -20.192 11.757 -1.902 1.00 26.39 92 TYR A O 1
ATOM 627 N N . ASP A 1 78 ? -19.405 13.515 -3.057 1.00 28.55 93 ASP A N 1
ATOM 628 C CA . ASP A 1 78 ? -20.566 14.354 -2.780 1.00 32.14 93 ASP A CA 1
ATOM 629 C C . ASP A 1 78 ? -21.607 13.923 -3.811 1.00 35.35 93 ASP A C 1
ATOM 630 O O . ASP A 1 78 ? -21.419 14.090 -5.020 1.00 33.26 93 ASP A O 1
ATOM 635 N N . LYS A 1 79 ? -22.694 13.344 -3.317 1.00 40.41 94 LYS A N 1
ATOM 636 C CA . LYS A 1 79 ? -23.764 12.836 -4.169 1.00 42.77 94 LYS A CA 1
ATOM 637 C C . LYS A 1 79 ? -24.530 13.915 -4.935 1.00 42.75 94 LYS A C 1
ATOM 638 O O . LYS A 1 79 ? -24.976 13.679 -6.060 1.00 41.45 94 LYS A O 1
ATOM 644 N N . ASN A 1 80 ? -24.657 15.092 -4.320 1.00 43.38 95 ASN A N 1
ATOM 645 C CA . ASN A 1 80 ? -25.362 16.234 -4.906 1.00 44.34 95 ASN A CA 1
ATOM 646 C C . ASN A 1 80 ? -24.547 17.006 -5.928 1.00 42.97 95 ASN A C 1
ATOM 647 O O . ASN A 1 80 ? -25.094 17.833 -6.655 1.00 43.96 95 ASN A O 1
ATOM 652 N N . LYS A 1 81 ? -23.233 16.800 -5.923 1.00 38.41 96 LYS A N 1
ATOM 653 C CA . LYS A 1 81 ? -22.362 17.459 -6.880 1.00 33.11 96 LYS A CA 1
ATOM 654 C C . LYS A 1 81 ? -21.817 16.433 -7.845 1.00 30.29 96 LYS A C 1
ATOM 655 O O . LYS A 1 81 ? -21.307 16.788 -8.900 1.00 32.16 96 LYS A O 1
ATOM 661 N N . LYS A 1 82 ? -21.948 15.161 -7.479 1.00 28.21 97 LYS A N 1
ATOM 662 C CA . LYS A 1 82 ? -21.429 14.044 -8.261 1.00 27.94 97 LYS A CA 1
ATOM 663 C C . LYS A 1 82 ? -19.923 14.237 -8.486 1.00 27.18 97 LYS A C 1
ATOM 664 O O . LYS A 1 82 ? -19.388 13.968 -9.572 1.00 26.59 97 LYS A O 1
ATOM 670 N N . LYS A 1 83 ? -19.256 14.721 -7.435 1.00 26.08 98 LYS A N 1
ATOM 671 C CA . LYS A 1 83 ? -17.815 14.980 -7.437 1.00 22.82 98 LYS A CA 1
ATOM 672 C C . LYS A 1 83 ? -17.178 14.457 -6.172 1.00 20.64 98 LYS A C 1
ATOM 673 O O . LYS A 1 83 ? -17.844 14.320 -5.148 1.00 20.16 98 LYS A O 1
ATOM 679 N N . GLU A 1 84 ? -15.887 14.160 -6.260 1.00 18.06 99 GLU A N 1
ATOM 680 C CA . GLU A 1 84 ? -15.127 13.689 -5.112 1.00 16.96 99 GLU A CA 1
ATOM 681 C C . GLU A 1 84 ? -14.629 14.953 -4.428 1.00 17.06 99 GLU A C 1
ATOM 682 O O . GLU A 1 84 ? -14.249 15.922 -5.087 1.00 17.28 99 GLU A O 1
ATOM 688 N N . GLU A 1 85 ? -14.634 14.945 -3.107 1.00 14.82 100 GLU A N 1
ATOM 689 C CA . GLU A 1 85 ? -14.203 16.099 -2.351 1.00 16.21 100 GLU A CA 1
ATOM 690 C C . GLU A 1 85 ? -13.189 15.569 -1.357 1.00 16.00 100 GLU A C 1
ATOM 691 O O . GLU A 1 85 ? -13.339 14.444 -0.881 1.00 13.18 100 GLU A O 1
ATOM 697 N N . THR A 1 86 ? -12.138 16.341 -1.090 1.00 16.40 101 THR A N 1
ATOM 698 C CA . THR 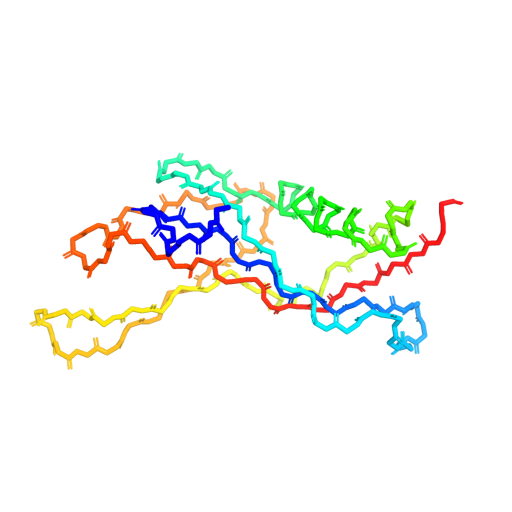A 1 86 ? -11.127 15.940 -0.113 1.00 16.95 101 THR A CA 1
ATOM 699 C C . THR A 1 86 ? -10.894 17.123 0.816 1.00 16.92 101 THR A C 1
ATOM 700 O O . THR A 1 86 ? -10.759 18.259 0.356 1.00 16.73 101 THR A O 1
ATOM 704 N N . LYS A 1 87 ? -10.963 16.860 2.118 1.00 15.33 102 LYS A N 1
ATOM 705 C CA . LYS A 1 87 ? -10.726 17.869 3.152 1.00 17.07 102 LYS A CA 1
ATOM 706 C C . LYS A 1 87 ? -9.470 17.449 3.927 1.00 16.86 102 LYS A C 1
ATOM 707 O O . LYS A 1 87 ? -9.232 16.252 4.133 1.00 15.46 102 LYS A O 1
ATOM 713 N N . SER A 1 88 ? -8.651 18.429 4.295 1.00 15.16 103 SER A N 1
ATOM 714 C CA . SER A 1 88 ? -7.431 18.172 5.047 1.00 16.41 103 SER A CA 1
ATOM 715 C C . SER A 1 88 ? -7.384 19.088 6.258 1.00 15.58 103 SER A C 1
ATOM 716 O O . SER A 1 88 ? -7.784 20.252 6.217 1.00 13.86 103 SER A O 1
ATOM 719 N N . PHE A 1 89 ? -6.901 18.521 7.349 1.00 16.08 104 PHE A N 1
ATOM 720 C CA . PHE A 1 89 ? -6.819 19.198 8.615 1.00 13.30 104 PHE A CA 1
ATOM 721 C C . PHE A 1 89 ? -5.415 19.054 9.140 1.00 16.30 104 PHE A C 1
ATOM 722 O O . PHE A 1 89 ? -4.831 17.968 9.103 1.00 13.26 104 PHE A O 1
ATOM 730 N N . PRO A 1 90 ? -4.864 20.146 9.678 1.00 20.21 105 PRO A N 1
ATOM 731 C CA . PRO A 1 90 ? -3.510 20.165 10.228 1.00 18.58 105 PRO A CA 1
ATOM 732 C C . PRO A 1 90 ? -3.479 19.504 11.605 1.00 15.49 105 PRO A C 1
ATOM 733 O O . PRO A 1 90 ? -4.503 19.366 12.276 1.00 16.52 105 PRO A O 1
ATOM 737 N N . ILE A 1 91 ? -2.297 19.045 11.986 1.00 14.69 106 ILE A N 1
ATOM 738 C CA . ILE A 1 91 ? -2.079 18.394 13.277 1.00 14.53 106 ILE A CA 1
ATOM 739 C C . ILE A 1 91 ? -1.355 19.441 14.115 1.00 14.65 106 ILE A C 1
ATOM 740 O O . ILE A 1 91 ? -0.174 19.694 13.915 1.00 13.06 106 ILE A O 1
ATOM 745 N N . THR A 1 92 ? -2.101 20.070 15.017 1.00 13.81 107 THR A N 1
ATOM 746 C CA . THR A 1 92 ? -1.590 21.155 15.851 1.00 11.51 107 THR A CA 1
ATOM 747 C C . THR A 1 92 ? -2.053 21.024 17.300 1.00 11.05 107 THR A C 1
ATOM 748 O O . THR A 1 92 ? -2.933 20.223 17.622 1.00 8.17 107 THR A O 1
ATOM 752 N N . GLU A 1 93 ? -1.472 21.843 18.175 1.00 9.99 108 GLU A N 1
ATOM 753 C CA . GLU A 1 93 ? -1.866 21.808 19.568 1.00 9.87 108 GLU A CA 1
ATOM 754 C C . GLU A 1 93 ? -3.278 22.334 19.761 1.00 10.92 108 GLU A C 1
ATOM 755 O O . GLU A 1 93 ? -3.992 21.831 20.615 1.00 11.74 108 GLU A O 1
ATOM 761 N N . LYS A 1 94 ? -3.680 23.340 18.977 1.00 11.10 109 LYS A N 1
ATOM 762 C CA . LYS A 1 94 ? -5.045 23.859 19.084 1.00 13.08 109 LYS A CA 1
ATOM 763 C C . LYS A 1 94 ? -5.998 22.779 18.567 1.00 10.39 109 LYS A C 1
ATOM 764 O O . LYS A 1 94 ? -7.061 22.537 19.143 1.00 9.76 109 LYS A O 1
ATOM 770 N N . GLY A 1 95 ? -5.597 22.144 17.470 1.00 8.31 110 GLY A N 1
ATOM 771 C CA . GLY A 1 95 ? -6.381 21.062 16.896 1.00 10.96 110 GLY A CA 1
ATOM 772 C C . GLY A 1 95 ? -7.548 21.523 16.053 1.00 10.82 110 GLY A C 1
ATOM 773 O O . GLY A 1 95 ? -7.675 22.702 15.754 1.00 11.47 110 GLY A O 1
ATOM 774 N N . PHE A 1 96 ? -8.401 20.580 15.669 1.00 9.43 111 PHE A N 1
ATOM 775 C CA . PHE A 1 96 ? -9.574 20.889 14.864 1.00 8.68 111 PHE A CA 1
ATOM 776 C C . PHE A 1 96 ? -10.700 20.034 15.404 1.00 9.63 111 PHE A C 1
ATOM 777 O O . PHE A 1 96 ? -10.453 19.023 16.059 1.00 9.95 111 PHE A O 1
ATOM 785 N N . VAL A 1 97 ? -11.930 20.482 15.200 1.00 6.22 112 VAL A N 1
ATOM 786 C CA . VAL A 1 97 ? -13.105 19.750 15.649 1.00 7.20 112 VAL A CA 1
ATOM 787 C C . VAL A 1 97 ? -13.542 18.834 14.488 1.00 9.60 112 VAL A C 1
ATOM 788 O O . VAL A 1 97 ? -13.621 19.272 13.337 1.00 9.33 112 VAL A O 1
ATOM 792 N N . VAL A 1 98 ? -13.765 17.552 14.782 1.00 10.00 113 VAL A N 1
ATOM 793 C CA . VAL A 1 98 ? -14.180 16.578 13.778 1.00 10.49 113 VAL A CA 1
ATOM 794 C C . VAL A 1 98 ? -15.546 16.969 13.197 1.00 8.32 113 VAL A C 1
ATOM 795 O O . VAL A 1 98 ? -16.504 17.151 13.941 1.00 9.64 113 VAL A O 1
ATOM 799 N N . PRO A 1 99 ? -15.630 17.163 11.874 1.00 7.02 114 PRO A N 1
ATOM 800 C CA . PRO A 1 99 ? -16.927 17.536 11.297 1.00 7.59 114 PRO A CA 1
ATOM 801 C C . PRO A 1 99 ? -17.861 16.343 11.135 1.00 9.34 114 PRO A C 1
ATOM 802 O O . PRO A 1 99 ? -17.436 15.191 11.210 1.00 9.16 114 PRO A O 1
ATOM 806 N N . ASP A 1 100 ? -19.146 16.631 10.944 1.00 9.78 115 ASP A N 1
ATOM 807 C CA . ASP A 1 100 ? -20.158 15.602 10.747 1.00 8.49 115 ASP A CA 1
ATOM 808 C C . ASP A 1 100 ? -20.443 15.593 9.243 1.00 11.34 115 ASP A C 1
ATOM 809 O O . ASP A 1 100 ? -21.018 16.545 8.703 1.00 10.50 115 ASP A O 1
ATOM 814 N N . LEU A 1 101 ? -19.996 14.531 8.564 1.00 11.34 116 LEU A N 1
ATOM 815 C CA . LEU A 1 101 ? -20.160 14.401 7.119 1.00 11.44 116 LEU A CA 1
ATOM 816 C C . LEU A 1 101 ? -21.280 13.421 6.760 1.00 12.40 116 LEU A C 1
ATOM 817 O O . LEU A 1 101 ? -21.420 13.035 5.597 1.00 13.58 116 LEU A O 1
ATOM 822 N N . SER A 1 102 ? -22.102 13.066 7.747 1.00 13.81 117 SER A N 1
ATOM 823 C CA . SER A 1 102 ? -23.185 12.094 7.565 1.00 17.69 117 SER A CA 1
ATOM 824 C C . SER A 1 102 ? -24.142 12.378 6.412 1.00 19.77 117 SER A C 1
ATOM 825 O O . SER A 1 102 ? -24.843 11.479 5.944 1.00 21.59 117 SER A O 1
ATOM 828 N N . GLU A 1 103 ? -24.176 13.625 5.964 1.00 18.88 118 GLU A N 1
ATOM 829 C CA . GLU A 1 103 ? -25.026 14.021 4.854 1.00 22.80 118 GLU A CA 1
ATOM 830 C C . GLU A 1 103 ? -24.523 13.382 3.556 1.00 23.11 118 GLU A C 1
ATOM 831 O O . GLU A 1 103 ? -25.311 13.084 2.646 1.00 21.93 118 GLU A O 1
ATOM 837 N N . HIS A 1 104 ? -23.221 13.088 3.522 1.00 19.59 119 HIS A N 1
ATOM 838 C CA . HIS A 1 104 ? -22.585 12.507 2.349 1.00 20.17 119 HIS A CA 1
ATOM 839 C C . HIS A 1 104 ? -22.162 11.082 2.527 1.00 18.47 119 HIS A C 1
ATOM 840 O O . HIS A 1 104 ? -22.162 10.326 1.579 1.00 20.72 119 HIS A O 1
ATOM 847 N N . ILE A 1 105 ? -21.756 10.727 3.735 1.00 18.14 120 ILE A N 1
ATOM 848 C CA . ILE A 1 105 ? -21.278 9.385 3.988 1.00 16.46 120 ILE A CA 1
ATOM 849 C C . ILE A 1 105 ? -21.392 9.128 5.474 1.00 17.31 120 ILE A C 1
ATOM 850 O O . ILE A 1 105 ? -21.057 9.983 6.292 1.00 16.27 120 ILE A O 1
ATOM 855 N N . LYS A 1 106 ? -21.908 7.952 5.814 1.00 17.51 121 LYS A N 1
ATOM 856 C CA . LYS A 1 106 ? -22.137 7.564 7.203 1.00 19.54 121 LYS A CA 1
ATOM 857 C C . LYS A 1 106 ? -20.897 7.120 7.975 1.00 16.16 121 LYS A C 1
ATOM 858 O O . LYS A 1 106 ? -20.824 7.293 9.185 1.00 17.56 121 LYS A O 1
ATOM 864 N N . ASN A 1 107 ? -19.922 6.570 7.261 1.00 15.54 122 ASN A N 1
ATOM 865 C CA . ASN A 1 107 ? -18.701 6.065 7.875 1.00 14.66 122 ASN A CA 1
ATOM 866 C C . ASN A 1 107 ? -17.467 6.627 7.172 1.00 14.21 122 ASN A C 1
ATOM 867 O O . ASN A 1 107 ? -16.725 5.898 6.503 1.00 15.39 122 ASN A O 1
ATOM 872 N N . PRO A 1 108 ? -17.261 7.952 7.263 1.00 11.91 123 PRO A N 1
ATOM 873 C CA . PRO A 1 108 ? -16.088 8.524 6.599 1.00 12.76 123 PRO A CA 1
ATOM 874 C C . PRO A 1 108 ? -14.794 8.114 7.301 1.00 11.64 123 PRO A C 1
ATOM 875 O O . PRO A 1 108 ? -14.750 8.015 8.535 1.00 11.40 123 PRO A O 1
ATOM 879 N N . GLY A 1 109 ? -13.769 7.809 6.511 1.00 11.20 124 GLY A N 1
ATOM 880 C CA . GLY A 1 109 ? -12.499 7.444 7.101 1.00 10.28 124 GLY A CA 1
ATOM 881 C C . GLY A 1 109 ? -11.541 8.619 7.093 1.00 11.76 124 GLY A C 1
ATOM 882 O O . GLY A 1 109 ? -11.169 9.104 6.020 1.00 14.82 124 GLY A O 1
ATOM 883 N N . PHE A 1 110 ? -11.178 9.110 8.280 1.00 11.77 125 PHE A N 1
ATOM 884 C CA . PHE A 1 110 ? -10.214 10.213 8.415 1.00 10.23 125 PHE A CA 1
ATOM 885 C C . PHE A 1 110 ? -8.836 9.573 8.417 1.00 10.41 125 PHE A C 1
ATOM 886 O O . PHE A 1 110 ? -8.464 8.899 9.370 1.00 14.02 125 PHE A O 1
ATOM 894 N N . ASN A 1 111 ? -8.103 9.790 7.337 1.00 10.82 126 ASN A N 1
ATOM 895 C CA . ASN A 1 111 ? -6.786 9.200 7.123 1.00 13.22 126 ASN A CA 1
ATOM 896 C C . ASN A 1 111 ? -5.553 9.924 7.649 1.00 12.23 126 ASN A C 1
ATOM 897 O O . ASN A 1 111 ? -5.374 11.120 7.417 1.00 12.08 126 ASN A O 1
ATOM 902 N N . LEU A 1 112 ? -4.669 9.150 8.284 1.00 10.75 127 LEU A N 1
ATOM 903 C CA . LEU A 1 112 ? -3.384 9.661 8.758 1.00 11.20 127 LEU A CA 1
ATOM 904 C C . LEU A 1 112 ? -2.334 8.695 8.186 1.00 10.49 127 LEU A C 1
ATOM 905 O O . LEU A 1 112 ? -2.094 7.619 8.728 1.00 9.81 127 LEU A O 1
ATOM 910 N N . ILE A 1 113 ? -1.774 9.066 7.046 1.00 10.17 128 ILE A N 1
ATOM 911 C CA . ILE A 1 113 ? -0.754 8.275 6.378 1.00 12.82 128 ILE A CA 1
ATOM 912 C C . ILE A 1 113 ? 0.539 9.074 6.520 1.00 13.58 128 ILE A C 1
ATOM 913 O O . ILE A 1 113 ? 0.721 10.117 5.886 1.00 13.51 128 ILE A O 1
ATOM 918 N N . THR A 1 114 ? 1.430 8.604 7.389 1.00 12.89 129 THR A N 1
ATOM 919 C CA . THR A 1 114 ? 2.664 9.332 7.613 1.00 12.89 129 THR A CA 1
ATOM 920 C C . THR A 1 114 ? 3.806 8.463 8.131 1.00 11.73 129 THR A C 1
ATOM 921 O O . THR A 1 114 ? 3.622 7.308 8.507 1.00 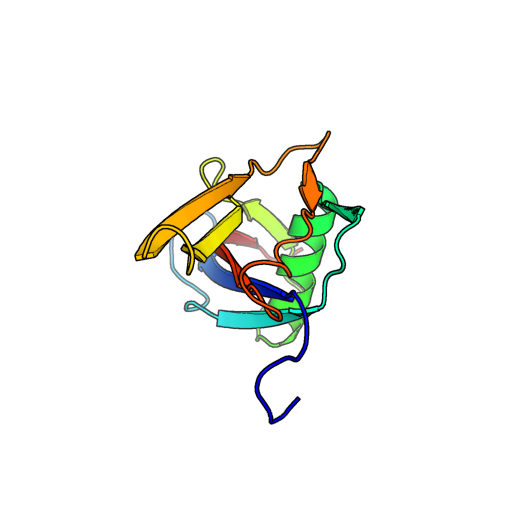10.56 129 THR A O 1
ATOM 925 N N . LYS A 1 115 ? 4.985 9.060 8.145 1.00 11.42 130 LYS A N 1
ATOM 926 C CA . LYS A 1 115 ? 6.183 8.407 8.642 1.00 11.54 130 LYS A CA 1
ATOM 927 C C . LYS A 1 115 ? 6.405 8.911 10.073 1.00 11.87 130 LYS A C 1
ATOM 928 O O . LYS A 1 115 ? 6.133 10.078 10.377 1.00 11.52 130 LYS A O 1
ATOM 934 N N . VAL A 1 116 ? 6.835 8.026 10.969 1.00 11.17 131 VAL A N 1
ATOM 935 C CA . VAL A 1 116 ? 7.107 8.427 12.347 1.00 11.94 131 VAL A CA 1
ATOM 936 C C . VAL A 1 116 ? 8.474 7.897 12.752 1.00 11.16 131 VAL A C 1
ATOM 937 O O . VAL A 1 116 ? 8.836 6.781 12.392 1.00 10.33 131 VAL A O 1
ATOM 941 N N . VAL A 1 117 ? 9.264 8.727 13.425 1.00 11.08 132 VAL A N 1
ATOM 942 C CA . VAL A 1 117 ? 10.576 8.289 13.906 1.00 10.95 132 VAL A CA 1
ATOM 943 C C . VAL A 1 117 ? 10.356 7.687 15.291 1.00 8.96 132 VAL A C 1
ATOM 944 O O . VAL A 1 117 ? 9.740 8.307 16.146 1.00 9.13 132 VAL A O 1
ATOM 948 N N . ILE A 1 118 ? 10.820 6.457 15.492 1.00 9.90 133 ILE A N 1
ATOM 949 C CA . ILE A 1 118 ? 10.674 5.773 16.776 1.00 9.00 133 ILE A CA 1
ATOM 950 C C . ILE A 1 118 ? 12.044 5.371 17.325 1.00 8.79 133 ILE A C 1
ATOM 951 O O . ILE A 1 118 ? 13.012 5.241 16.577 1.00 9.10 133 ILE A O 1
ATOM 956 N N . GLU A 1 119 ? 12.118 5.179 18.638 1.00 11.86 134 GLU A N 1
ATOM 957 C CA . GLU A 1 119 ? 13.369 4.772 19.283 1.00 13.89 134 GLU A CA 1
ATOM 958 C C . GLU A 1 119 ? 13.098 4.072 20.607 1.00 12.77 134 GLU A C 1
ATOM 959 O O . GLU A 1 119 ? 12.035 4.233 21.188 1.00 12.07 1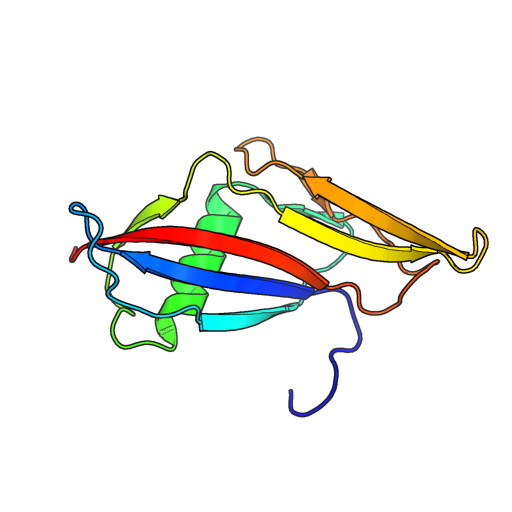34 GLU A O 1
ATOM 965 N N . LYS A 1 120 ? 14.073 3.320 21.104 1.00 14.10 135 LYS A N 1
ATOM 966 C CA . LYS A 1 120 ? 13.881 2.672 22.396 1.00 16.31 135 LYS A CA 1
ATOM 967 C C . LYS A 1 120 ? 13.902 3.733 23.483 1.00 15.91 135 LYS A C 1
ATOM 968 O O . LYS A 1 120 ? 14.608 4.734 23.374 1.00 15.83 135 LYS A O 1
ATOM 974 N N . LYS A 1 121 ? 13.113 3.512 24.525 1.00 18.03 136 LYS A N 1
ATOM 975 C CA . LYS A 1 121 ? 13.025 4.442 25.648 1.00 19.39 136 LYS A CA 1
ATOM 976 C C . LYS A 1 121 ? 14.288 4.511 26.512 1.00 19.39 136 LYS A C 1
ATOM 977 O O . LYS A 1 121 ? 15.021 3.508 26.578 1.00 18.77 136 LYS A O 1
#

InterPro domains:
  IPR004093 Staphylokinase [PF02821] (44-163)
  IPR036120 Staphylokinase/Streptokinase superfamily [SSF54328] (29-163)